Protein AF-A0A0D2Q138-F1 (afdb_monomer_lite)

Sequence (92 aa):
RLAQHQPTQYPTLEELSIGMIKFKAFDLGCHQIARRVWKDYYAKVRREKISERMKYLQDLVPGCNKITDKAGMLNEIINYVQSLQRQVEVKK

Structure (mmCIF, N/CA/C/O backbone):
data_AF-A0A0D2Q138-F1
#
_entry.id   AF-A0A0D2Q138-F1
#
loop_
_atom_site.group_PDB
_atom_site.id
_atom_site.type_symbol
_atom_site.label_atom_id
_atom_site.label_alt_id
_atom_site.label_comp_id
_atom_site.label_asym_id
_atom_site.label_entity_id
_atom_site.label_seq_id
_atom_site.pdbx_PDB_ins_code
_atom_site.Cartn_x
_atom_site.Cartn_y
_atom_site.Cartn_z
_atom_s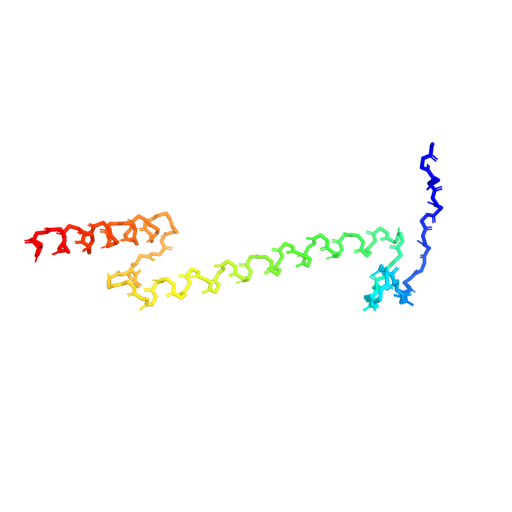ite.occupancy
_atom_site.B_iso_or_equiv
_atom_site.auth_seq_id
_atom_site.auth_comp_id
_atom_site.auth_asym_id
_atom_site.auth_atom_id
_atom_site.pdbx_PDB_model_num
ATOM 1 N N . ARG A 1 1 ? 19.321 -31.176 -15.936 1.00 62.62 1 ARG A N 1
ATOM 2 C CA . ARG A 1 1 ? 20.065 -29.899 -16.076 1.00 62.62 1 ARG A CA 1
ATOM 3 C C . ARG A 1 1 ? 19.129 -28.919 -16.774 1.00 62.62 1 ARG A C 1
ATOM 5 O O . ARG A 1 1 ? 18.731 -29.222 -17.888 1.00 62.62 1 ARG A O 1
ATOM 12 N N . LEU A 1 2 ? 18.682 -27.847 -16.110 1.00 58.69 2 LEU A N 1
ATOM 13 C CA . LEU A 1 2 ? 17.819 -26.839 -16.745 1.00 58.69 2 LEU A CA 1
ATOM 14 C C . LEU A 1 2 ? 18.628 -26.123 -17.837 1.00 58.69 2 LEU A C 1
ATOM 16 O O . LEU A 1 2 ? 19.772 -25.739 -17.588 1.00 58.69 2 LEU A O 1
ATOM 20 N N . ALA A 1 3 ? 18.076 -26.007 -19.044 1.00 72.00 3 ALA A N 1
ATOM 21 C CA . ALA A 1 3 ? 18.722 -25.282 -20.129 1.00 72.00 3 ALA A CA 1
ATOM 22 C C . ALA A 1 3 ? 18.696 -23.783 -19.805 1.00 72.00 3 ALA A C 1
ATOM 24 O O . ALA A 1 3 ? 17.630 -23.200 -19.619 1.00 72.00 3 ALA A O 1
ATOM 25 N N . GLN A 1 4 ? 19.870 -23.164 -19.700 1.00 67.75 4 GLN A N 1
ATOM 26 C CA . GLN A 1 4 ? 19.971 -21.718 -19.562 1.00 67.75 4 GLN A CA 1
ATOM 27 C C . GLN A 1 4 ? 19.978 -21.109 -20.964 1.00 67.75 4 GLN A C 1
ATOM 29 O O . GLN A 1 4 ? 20.952 -21.253 -21.701 1.00 67.75 4 GLN A O 1
ATOM 34 N N . HIS A 1 5 ? 18.881 -20.457 -21.338 1.00 66.00 5 HIS A N 1
ATOM 35 C CA . HIS A 1 5 ? 18.796 -19.729 -22.599 1.00 66.00 5 HIS A CA 1
ATOM 36 C C . HIS A 1 5 ? 19.575 -18.409 -22.518 1.00 66.00 5 HIS A C 1
ATOM 38 O O . HIS A 1 5 ? 19.705 -17.806 -21.449 1.00 66.00 5 HIS A O 1
ATOM 44 N N . GLN A 1 6 ? 20.113 -17.970 -23.658 1.00 69.94 6 GLN A N 1
ATOM 45 C CA . GLN A 1 6 ? 20.739 -16.655 -23.787 1.00 69.94 6 GLN A CA 1
ATOM 46 C C . GLN A 1 6 ? 19.689 -15.562 -23.526 1.00 69.94 6 GLN A C 1
ATOM 48 O O . GLN A 1 6 ? 18.596 -15.648 -24.089 1.00 69.94 6 GLN A O 1
ATOM 53 N N . PRO A 1 7 ? 19.986 -14.543 -22.700 1.00 74.44 7 PRO A N 1
ATOM 54 C CA . PRO A 1 7 ? 19.078 -13.420 -22.504 1.00 74.44 7 PRO A CA 1
ATOM 55 C C . PRO A 1 7 ? 18.771 -12.702 -23.825 1.00 74.44 7 PRO A C 1
ATOM 57 O O . PRO A 1 7 ? 19.673 -12.452 -24.626 1.00 74.44 7 PRO A O 1
ATOM 60 N N . THR A 1 8 ? 17.514 -12.319 -24.020 1.00 73.19 8 THR A N 1
ATOM 61 C CA . THR A 1 8 ? 17.046 -11.485 -25.139 1.00 73.19 8 THR A CA 1
ATOM 62 C C . THR A 1 8 ? 17.774 -10.134 -25.152 1.00 73.19 8 THR A C 1
ATOM 64 O O . THR A 1 8 ? 18.075 -9.567 -24.105 1.00 73.19 8 THR A O 1
ATOM 67 N N . GLN A 1 9 ? 18.108 -9.588 -26.325 1.00 69.44 9 GLN A N 1
ATOM 68 C CA . GLN A 1 9 ? 18.853 -8.316 -26.422 1.00 69.44 9 GLN A CA 1
ATOM 69 C C . GLN A 1 9 ? 17.955 -7.086 -26.610 1.00 69.44 9 GLN A C 1
ATOM 71 O O . GLN A 1 9 ? 18.344 -5.978 -26.236 1.00 69.44 9 GLN A O 1
ATOM 76 N N . TYR A 1 10 ? 16.749 -7.285 -27.136 1.00 72.50 10 TYR A N 1
ATOM 77 C CA . TYR A 1 10 ? 15.787 -6.237 -27.469 1.00 72.50 10 TYR A CA 1
ATOM 78 C C . TYR A 1 10 ? 14.459 -6.498 -26.753 1.00 72.50 10 TYR A C 1
ATOM 80 O O . TYR A 1 10 ? 14.190 -7.654 -26.424 1.00 72.50 10 TYR A O 1
ATOM 88 N N . PRO A 1 11 ? 13.630 -5.464 -26.516 1.00 73.69 11 PRO A N 1
ATOM 89 C CA . PRO A 1 11 ? 12.281 -5.667 -26.015 1.00 73.69 11 PRO A CA 1
ATOM 90 C C . P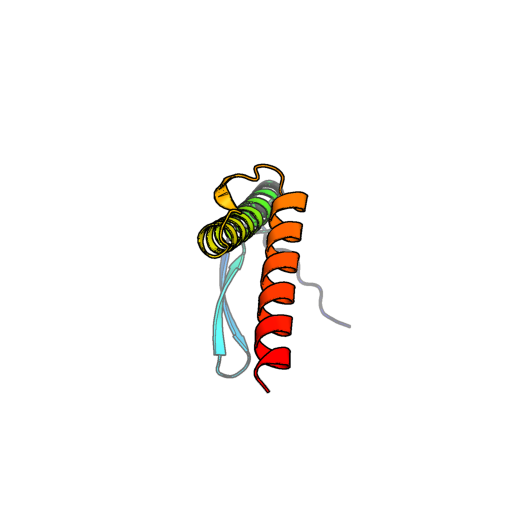RO A 1 11 ? 11.475 -6.588 -26.937 1.00 73.69 11 PRO A C 1
ATOM 92 O O . PRO A 1 11 ? 11.441 -6.370 -28.150 1.00 73.69 11 PRO A O 1
ATOM 95 N N . THR A 1 12 ? 10.810 -7.588 -26.368 1.00 78.44 12 THR A N 1
ATOM 96 C CA . THR A 1 12 ? 9.925 -8.518 -27.068 1.00 78.44 12 THR A CA 1
ATOM 97 C C . THR A 1 12 ? 8.605 -8.686 -26.315 1.00 78.44 12 THR A C 1
ATOM 99 O O . THR A 1 12 ? 8.505 -8.525 -25.098 1.00 78.44 12 THR A O 1
ATOM 102 N N . LEU A 1 13 ? 7.550 -8.987 -27.068 1.00 81.19 13 LEU A N 1
ATOM 103 C CA . LEU A 1 13 ? 6.262 -9.415 -26.540 1.00 81.19 13 LEU A CA 1
ATOM 104 C C . LEU A 1 13 ? 6.055 -10.860 -26.977 1.00 81.19 13 LEU A C 1
ATOM 106 O O . LEU A 1 13 ? 5.958 -11.123 -28.174 1.00 81.19 13 LEU A O 1
ATOM 110 N N . GLU A 1 14 ? 5.959 -11.775 -26.023 1.00 81.69 14 GLU A N 1
ATOM 111 C CA . GLU A 1 14 ? 5.743 -13.197 -26.286 1.00 81.69 14 GLU A CA 1
ATOM 112 C C . GLU A 1 14 ? 4.446 -13.668 -25.631 1.00 81.69 14 GLU A C 1
ATOM 114 O O . GLU A 1 14 ? 4.146 -13.319 -24.492 1.00 81.69 14 GLU A O 1
ATOM 119 N N . GLU A 1 15 ? 3.647 -14.461 -26.345 1.00 88.25 15 GLU A N 1
ATOM 120 C CA . GLU A 1 15 ? 2.504 -15.156 -25.753 1.00 88.25 15 GLU A CA 1
ATOM 121 C C . GLU A 1 15 ? 2.967 -16.528 -25.265 1.00 88.25 15 GLU A C 1
ATOM 123 O O . GLU A 1 15 ? 3.316 -17.409 -26.049 1.00 88.25 15 GLU A O 1
ATOM 128 N N . LEU A 1 16 ? 2.991 -16.697 -23.950 1.00 85.19 16 LEU A N 1
ATOM 129 C CA . LEU A 1 16 ? 3.379 -17.924 -23.278 1.00 85.19 16 LEU A CA 1
ATOM 130 C C . LEU A 1 16 ? 2.126 -18.689 -22.854 1.00 85.19 16 LEU A C 1
ATOM 132 O O . LEU A 1 16 ? 1.115 -18.100 -22.471 1.00 85.19 16 LEU A O 1
ATOM 136 N N . SER A 1 17 ? 2.186 -20.017 -22.927 1.00 91.06 17 SER A N 1
ATOM 137 C CA . SER A 1 17 ? 1.082 -20.894 -22.530 1.00 91.06 17 SER A CA 1
ATOM 138 C C . SER A 1 17 ? 1.538 -21.863 -21.442 1.00 91.06 17 SER A C 1
ATOM 140 O O . SER A 1 17 ? 2.530 -22.566 -21.619 1.00 91.06 17 SER A O 1
ATOM 142 N N . ILE A 1 18 ? 0.809 -21.923 -20.326 1.00 90.12 18 ILE A N 1
ATOM 143 C CA . ILE A 1 18 ? 0.945 -22.979 -19.312 1.00 90.12 18 ILE A CA 1
ATOM 144 C C . ILE A 1 18 ? -0.364 -23.770 -19.330 1.00 90.12 18 ILE A C 1
ATOM 146 O O . ILE A 1 18 ? -1.395 -23.319 -18.827 1.00 90.12 18 ILE A O 1
ATOM 150 N N . GLY A 1 19 ? -0.341 -24.940 -19.973 1.00 91.81 19 GLY A N 1
ATOM 151 C CA . GLY A 1 19 ? -1.560 -25.694 -20.268 1.00 91.81 19 GLY A CA 1
ATOM 152 C C . GLY A 1 19 ? -2.504 -24.893 -21.172 1.00 91.81 19 GLY A C 1
ATOM 153 O O . GLY A 1 19 ? -2.092 -24.404 -22.220 1.00 91.81 19 GLY A O 1
ATOM 154 N N . MET A 1 20 ? -3.766 -24.739 -20.758 1.00 90.69 20 MET A N 1
ATOM 155 C CA . MET A 1 20 ? -4.783 -23.960 -21.488 1.00 90.69 20 MET A CA 1
ATOM 156 C C . MET A 1 20 ? -4.722 -22.447 -21.213 1.00 90.69 20 MET A C 1
ATOM 158 O O . MET A 1 20 ? -5.455 -21.681 -21.836 1.00 90.69 20 MET A O 1
ATOM 162 N N . ILE A 1 21 ? -3.879 -22.002 -20.276 1.00 89.19 21 ILE A N 1
ATOM 163 C CA . ILE A 1 21 ? -3.784 -20.592 -19.890 1.00 89.19 21 ILE A CA 1
ATOM 164 C C . ILE A 1 21 ? -2.733 -19.912 -20.758 1.00 89.19 21 ILE A C 1
ATOM 166 O O . ILE A 1 21 ? -1.559 -20.274 -20.703 1.00 89.19 21 ILE A O 1
ATOM 170 N N . LYS A 1 22 ? -3.156 -18.894 -21.508 1.00 93.19 22 LYS A N 1
ATOM 171 C CA . LYS A 1 22 ? -2.287 -18.035 -22.316 1.00 93.19 22 LYS A CA 1
ATOM 172 C C . LYS A 1 22 ? -2.053 -16.710 -21.603 1.00 93.19 22 LYS A C 1
ATOM 174 O O . LYS A 1 22 ? -3.004 -16.084 -21.135 1.00 93.19 22 LYS A O 1
ATOM 179 N N . PHE A 1 23 ? -0.807 -16.266 -21.535 1.00 93.12 23 PHE A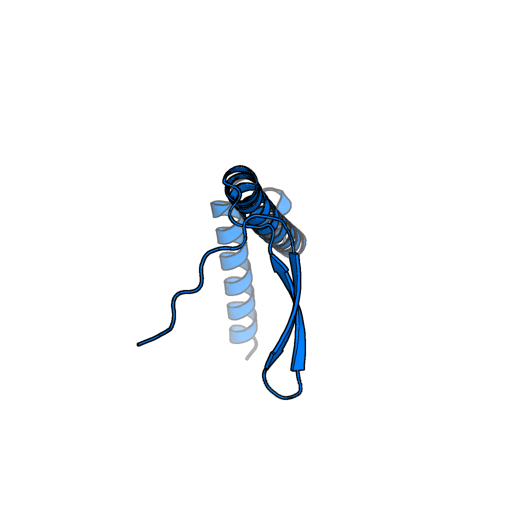 N 1
ATOM 180 C CA . PHE A 1 23 ? -0.435 -14.965 -20.994 1.00 93.12 23 PHE A CA 1
ATOM 181 C C . PHE A 1 23 ? 0.581 -14.287 -21.899 1.00 93.12 23 PHE A C 1
ATOM 183 O O . PHE A 1 23 ? 1.440 -14.924 -22.495 1.00 93.12 23 PHE A O 1
ATOM 190 N N . LYS A 1 24 ? 0.490 -12.964 -21.985 1.00 89.44 24 LYS A N 1
ATOM 191 C CA . LYS A 1 24 ? 1.460 -12.147 -22.707 1.00 89.44 24 LYS A CA 1
ATOM 192 C C . LYS A 1 24 ? 2.573 -11.732 -21.752 1.00 89.44 24 LYS A C 1
ATOM 194 O O . LYS A 1 24 ? 2.315 -11.043 -20.766 1.00 89.44 24 LYS A O 1
ATOM 199 N N . ALA A 1 25 ? 3.792 -12.158 -22.038 1.00 83.25 25 ALA A N 1
ATOM 200 C CA . ALA A 1 25 ? 5.003 -11.720 -21.372 1.00 83.25 25 ALA A CA 1
ATOM 201 C C . ALA A 1 25 ? 5.640 -10.583 -22.178 1.00 83.25 25 ALA A C 1
ATOM 203 O O . ALA A 1 25 ? 6.004 -10.753 -23.338 1.00 83.25 25 ALA A O 1
ATOM 204 N N . PHE A 1 26 ? 5.762 -9.415 -21.554 1.00 79.69 26 PHE A N 1
ATOM 205 C CA . PHE A 1 26 ? 6.573 -8.319 -22.072 1.00 79.69 26 PHE A CA 1
ATOM 206 C C . PHE A 1 26 ? 7.969 -8.435 -21.469 1.00 79.69 26 PHE A C 1
ATOM 208 O O . PHE A 1 26 ? 8.164 -8.145 -20.286 1.00 79.69 26 PHE A O 1
ATOM 215 N N . ASP A 1 27 ? 8.926 -8.865 -22.278 1.00 75.50 27 ASP A N 1
ATOM 216 C CA . ASP A 1 27 ? 10.339 -8.815 -21.941 1.00 75.50 27 ASP A CA 1
ATOM 217 C C . ASP A 1 27 ? 10.911 -7.505 -22.490 1.00 75.50 27 ASP A C 1
ATOM 219 O O . ASP A 1 27 ? 10.731 -7.166 -23.652 1.00 75.50 27 ASP A O 1
ATOM 223 N N . LEU A 1 28 ? 11.587 -6.718 -21.661 1.00 74.38 28 LEU A N 1
ATOM 224 C CA . LEU A 1 28 ? 12.211 -5.465 -22.105 1.00 74.38 28 LEU A CA 1
ATOM 225 C C . LEU A 1 28 ? 13.646 -5.682 -22.617 1.00 74.38 28 LEU A C 1
ATOM 227 O O . LEU A 1 28 ? 14.352 -4.714 -22.914 1.00 74.38 28 LEU A O 1
ATOM 231 N N . GLY A 1 29 ? 14.077 -6.940 -22.718 1.00 71.50 29 GLY A N 1
ATOM 232 C CA . GLY A 1 29 ? 15.425 -7.323 -23.096 1.00 71.50 29 GLY A CA 1
ATOM 233 C C . GLY A 1 29 ? 16.434 -7.156 -21.956 1.00 71.50 29 GLY A C 1
ATOM 234 O O . GLY A 1 29 ? 16.207 -6.512 -20.928 1.00 71.50 29 GLY A O 1
ATOM 235 N N . CYS A 1 30 ? 17.634 -7.690 -22.161 1.00 68.38 30 CYS A N 1
ATOM 236 C CA . CYS A 1 30 ? 18.774 -7.666 -21.241 1.00 68.38 30 CYS A CA 1
ATOM 237 C C . CYS A 1 30 ? 19.464 -6.281 -21.154 1.00 68.38 30 CYS A C 1
ATOM 239 O O . CYS A 1 30 ? 20.606 -6.163 -20.694 1.00 68.38 30 CYS A O 1
ATOM 241 N N . HIS A 1 31 ? 18.789 -5.201 -21.557 1.00 74.38 31 HIS A N 1
ATOM 242 C CA . HIS A 1 31 ? 19.354 -3.855 -21.569 1.00 74.38 31 HIS A CA 1
ATOM 243 C C . HIS A 1 31 ? 19.538 -3.332 -20.130 1.00 74.38 31 HIS A C 1
ATOM 245 O O . HIS A 1 31 ? 18.602 -3.294 -19.329 1.00 74.38 31 HIS A O 1
ATOM 251 N N . GLN A 1 32 ? 20.757 -2.914 -19.766 1.00 71.12 32 GLN A N 1
ATOM 252 C CA . GLN A 1 32 ? 21.069 -2.435 -18.407 1.00 71.12 32 GLN A CA 1
ATOM 253 C C . GLN A 1 32 ? 20.183 -1.251 -17.979 1.00 71.12 32 GLN A C 1
ATOM 255 O O . GLN A 1 32 ? 19.791 -1.162 -16.816 1.00 71.12 32 GLN A O 1
ATOM 260 N N . ILE A 1 33 ? 19.821 -0.388 -18.932 1.00 76.06 33 ILE A N 1
ATOM 261 C CA . ILE A 1 33 ? 18.891 0.733 -18.744 1.00 76.06 33 ILE A CA 1
ATOM 262 C C . ILE A 1 33 ? 17.488 0.224 -18.402 1.00 76.06 33 ILE A C 1
ATOM 264 O O . ILE A 1 33 ? 16.942 0.652 -17.391 1.00 76.06 33 ILE A O 1
ATOM 268 N N . ALA A 1 34 ? 16.936 -0.736 -19.155 1.00 75.69 34 ALA A N 1
ATOM 269 C CA . ALA A 1 34 ? 15.627 -1.323 -18.857 1.00 75.69 34 ALA A CA 1
ATOM 270 C C . ALA A 1 34 ? 15.597 -1.955 -17.455 1.00 75.69 34 ALA A C 1
ATOM 272 O O . ALA A 1 34 ? 14.672 -1.707 -16.684 1.00 75.69 34 ALA A O 1
ATOM 273 N N . ARG A 1 35 ? 16.657 -2.677 -17.059 1.00 76.50 35 ARG A N 1
ATOM 274 C CA . ARG A 1 35 ? 16.778 -3.225 -15.694 1.00 76.50 35 ARG A CA 1
ATOM 275 C C . ARG A 1 35 ? 16.879 -2.153 -14.611 1.00 76.50 35 ARG A C 1
ATOM 277 O O . ARG A 1 35 ? 16.330 -2.346 -13.528 1.00 76.50 35 ARG A O 1
ATOM 284 N N . 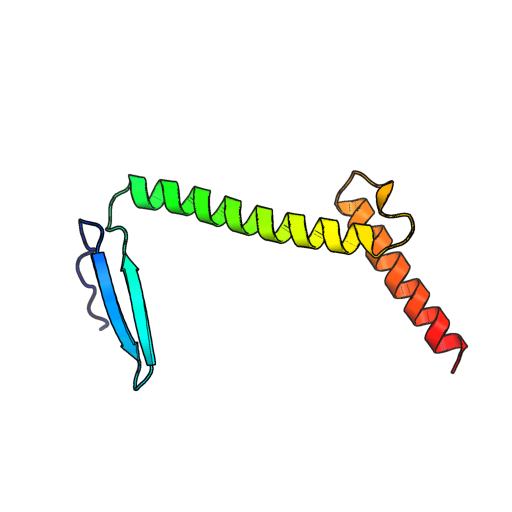ARG A 1 36 ? 17.581 -1.046 -14.866 1.00 82.06 36 ARG A N 1
ATOM 285 C CA . ARG A 1 36 ? 17.663 0.088 -13.930 1.00 82.06 36 ARG A CA 1
ATOM 286 C C . ARG A 1 36 ? 16.293 0.750 -13.772 1.00 82.06 36 ARG A C 1
ATOM 288 O O . ARG A 1 36 ? 15.798 0.842 -12.655 1.00 82.06 36 ARG A O 1
ATOM 295 N N . VAL A 1 37 ? 15.655 1.099 -14.886 1.00 84.38 37 VAL A N 1
ATOM 296 C CA . VAL A 1 37 ? 14.331 1.735 -14.909 1.00 84.38 37 VAL A CA 1
ATOM 297 C C . VAL A 1 37 ? 13.280 0.843 -14.251 1.00 84.38 37 VAL A C 1
ATOM 299 O O . VAL A 1 37 ? 12.479 1.329 -13.458 1.00 84.38 37 VAL A O 1
ATOM 302 N N . TRP A 1 38 ? 13.310 -0.470 -14.501 1.00 84.12 38 TRP A N 1
ATOM 303 C CA . TRP A 1 38 ? 12.378 -1.409 -13.878 1.00 84.12 38 TRP A CA 1
ATOM 304 C C . TRP A 1 38 ? 12.523 -1.468 -12.353 1.00 84.12 38 TRP A C 1
ATOM 306 O O . TRP A 1 38 ? 11.517 -1.514 -11.643 1.00 84.12 38 TRP A O 1
ATOM 316 N N . LYS A 1 39 ? 13.756 -1.427 -11.827 1.00 85.19 39 LYS A N 1
ATOM 317 C CA . LYS A 1 39 ? 13.991 -1.389 -10.372 1.00 85.19 39 LYS A CA 1
ATOM 318 C C . LYS A 1 39 ? 13.340 -0.159 -9.737 1.00 85.19 39 LYS A C 1
ATOM 320 O O . LYS A 1 39 ? 12.668 -0.294 -8.712 1.00 85.19 39 LYS A O 1
ATOM 325 N N . ASP A 1 40 ? 13.486 1.003 -10.366 1.00 89.31 40 ASP A N 1
ATOM 326 C CA . ASP A 1 40 ? 12.916 2.256 -9.865 1.00 89.31 40 ASP A CA 1
ATOM 327 C C . ASP A 1 40 ? 11.390 2.283 -10.008 1.00 89.31 40 ASP A C 1
ATOM 329 O O . ASP A 1 40 ? 10.681 2.636 -9.059 1.00 89.31 40 ASP A O 1
ATOM 333 N N . TYR A 1 41 ? 10.875 1.830 -11.156 1.00 89.88 41 TYR A N 1
ATOM 334 C CA . TYR A 1 41 ? 9.443 1.718 -11.433 1.00 89.88 41 TYR A CA 1
ATOM 335 C C . TYR A 1 41 ? 8.743 0.808 -10.423 1.00 89.88 41 TYR A C 1
ATOM 337 O O . TYR A 1 41 ? 7.793 1.229 -9.762 1.00 89.88 41 TYR A O 1
ATOM 345 N N . TYR A 1 42 ? 9.241 -0.414 -10.231 1.00 89.38 42 TYR A N 1
ATOM 346 C CA . TYR A 1 42 ? 8.636 -1.365 -9.302 1.00 89.38 42 TYR A CA 1
ATOM 347 C C . TYR A 1 42 ? 8.650 -0.842 -7.860 1.00 89.38 42 TYR A C 1
ATOM 349 O O . TYR A 1 42 ? 7.660 -0.962 -7.133 1.00 89.38 42 TYR A O 1
ATOM 357 N N . ALA A 1 43 ? 9.756 -0.222 -7.434 1.00 94.25 43 ALA A N 1
ATOM 358 C CA . ALA A 1 43 ? 9.841 0.386 -6.113 1.00 94.25 43 ALA A CA 1
ATOM 359 C C . ALA A 1 43 ? 8.838 1.540 -5.944 1.00 94.25 43 ALA A C 1
ATOM 361 O O . ALA A 1 43 ? 8.217 1.650 -4.885 1.00 94.25 43 ALA A O 1
ATOM 362 N N . LYS A 1 44 ? 8.649 2.366 -6.980 1.00 96.25 44 LYS A N 1
ATOM 363 C CA . LYS A 1 44 ? 7.659 3.449 -7.001 1.00 96.25 44 LYS A CA 1
ATOM 364 C C . LYS A 1 44 ? 6.232 2.905 -6.895 1.00 96.25 44 LYS A C 1
ATOM 366 O O . LYS A 1 44 ? 5.546 3.264 -5.944 1.00 96.25 44 LYS A O 1
ATOM 371 N N . VAL A 1 45 ? 5.844 1.971 -7.764 1.00 96.12 45 VAL A N 1
ATOM 372 C CA . VAL A 1 45 ? 4.497 1.368 -7.770 1.00 96.12 45 VAL A CA 1
ATOM 373 C C . VAL A 1 45 ? 4.173 0.702 -6.431 1.00 96.12 45 VAL A C 1
ATOM 375 O O . VAL A 1 45 ? 3.079 0.867 -5.891 1.00 96.12 45 VAL A O 1
ATOM 378 N N . ARG A 1 46 ? 5.132 -0.020 -5.831 1.00 97.56 46 ARG A N 1
ATOM 379 C CA . ARG A 1 46 ? 4.929 -0.597 -4.493 1.00 97.56 46 ARG A CA 1
ATOM 380 C C . ARG A 1 46 ? 4.721 0.470 -3.422 1.00 97.56 46 ARG A C 1
ATOM 382 O O . ARG A 1 46 ? 3.853 0.293 -2.571 1.00 97.56 46 ARG A O 1
ATOM 389 N N . ARG A 1 47 ? 5.511 1.550 -3.440 1.00 97.75 47 ARG A N 1
ATOM 390 C CA . ARG A 1 47 ? 5.357 2.654 -2.481 1.00 97.75 47 ARG A CA 1
ATOM 391 C C . ARG A 1 47 ? 4.016 3.360 -2.651 1.00 97.75 47 ARG A C 1
ATOM 393 O O . ARG A 1 47 ? 3.383 3.633 -1.642 1.00 97.75 47 ARG A O 1
ATOM 400 N N . GLU A 1 48 ? 3.572 3.600 -3.880 1.00 97.81 48 GLU A N 1
ATOM 401 C CA . GLU A 1 48 ? 2.268 4.213 -4.174 1.00 97.81 48 GLU A CA 1
ATOM 402 C C . GLU A 1 48 ? 1.122 3.372 -3.607 1.00 97.81 48 GLU A C 1
ATOM 404 O O . GLU A 1 48 ? 0.334 3.875 -2.809 1.00 97.81 48 GLU A O 1
ATOM 409 N N . LYS A 1 49 ? 1.119 2.061 -3.875 1.00 97.44 49 LYS A N 1
ATOM 410 C CA . LYS A 1 49 ? 0.112 1.138 -3.329 1.00 97.44 49 LYS A CA 1
ATOM 411 C C . LYS A 1 49 ? 0.103 1.090 -1.796 1.00 97.44 49 LYS A C 1
ATOM 413 O O . LYS A 1 49 ? -0.954 0.950 -1.182 1.00 97.44 49 LYS A O 1
ATOM 418 N N . ILE A 1 50 ? 1.275 1.166 -1.158 1.00 96.81 50 ILE A N 1
ATOM 419 C CA . ILE A 1 50 ? 1.373 1.240 0.309 1.00 96.81 50 ILE A CA 1
ATOM 420 C C . ILE A 1 50 ? 0.804 2.571 0.808 1.00 96.81 50 ILE A C 1
ATOM 422 O O . ILE A 1 50 ? 0.024 2.570 1.754 1.00 96.81 50 ILE A O 1
ATOM 426 N N . SER A 1 51 ? 1.153 3.689 0.171 1.00 95.25 51 SER A N 1
ATOM 427 C CA . SER A 1 51 ? 0.661 5.018 0.543 1.00 95.25 51 SER A CA 1
ATOM 428 C C . SER A 1 51 ? -0.859 5.132 0.426 1.00 95.25 51 SER A C 1
ATOM 430 O O . SER A 1 51 ? -1.488 5.683 1.324 1.00 95.25 51 SER A O 1
ATOM 432 N N . GLU A 1 52 ? -1.461 4.562 -0.619 1.00 96.94 52 GLU A N 1
ATOM 433 C CA . GLU A 1 52 ? -2.922 4.506 -0.771 1.00 96.94 52 GLU A CA 1
ATOM 434 C C . GLU A 1 52 ? -3.585 3.740 0.376 1.00 96.94 52 GLU A C 1
ATOM 436 O O . GLU A 1 52 ? -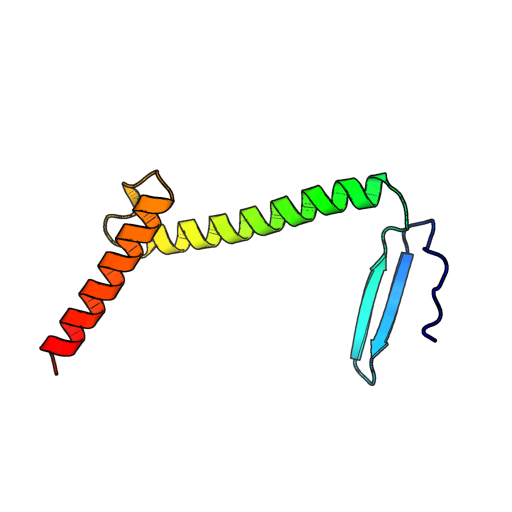4.545 4.222 0.974 1.00 96.94 52 GLU A O 1
ATOM 441 N N . ARG A 1 53 ? -3.040 2.572 0.739 1.00 95.75 53 ARG A N 1
ATOM 442 C CA . ARG A 1 53 ? -3.547 1.780 1.870 1.00 95.75 53 ARG A CA 1
ATOM 443 C C . ARG A 1 53 ? -3.384 2.503 3.205 1.00 95.75 53 ARG A C 1
ATOM 445 O O . ARG A 1 53 ? -4.284 2.431 4.031 1.00 95.75 53 ARG A O 1
ATOM 452 N N . MET A 1 54 ? -2.266 3.199 3.410 1.00 94.31 54 MET A N 1
ATOM 453 C CA . MET A 1 54 ? -2.043 4.009 4.612 1.00 94.31 54 MET A CA 1
ATOM 454 C C . MET A 1 54 ? -3.070 5.137 4.717 1.00 94.31 54 MET A C 1
ATOM 456 O O . MET A 1 54 ? -3.657 5.318 5.777 1.00 94.31 54 MET A O 1
ATOM 460 N N . LYS A 1 55 ? -3.339 5.842 3.610 1.00 92.75 55 LYS A N 1
ATOM 461 C CA . LYS A 1 55 ? -4.354 6.899 3.569 1.00 92.75 55 LYS A CA 1
ATOM 462 C C . LYS A 1 55 ? -5.749 6.353 3.872 1.00 92.75 55 LYS A C 1
ATOM 464 O O . LYS A 1 55 ? -6.448 6.900 4.711 1.00 92.75 55 LYS A O 1
ATOM 469 N N . TYR A 1 56 ? -6.108 5.227 3.259 1.00 94.56 56 TYR A N 1
ATOM 470 C CA . TYR A 1 56 ? -7.386 4.572 3.528 1.00 94.56 56 TYR A CA 1
ATOM 471 C C . TYR A 1 56 ? -7.551 4.192 5.008 1.00 94.56 56 TYR A C 1
ATOM 473 O O . TYR A 1 56 ? -8.604 4.421 5.593 1.00 94.56 56 TYR A O 1
ATOM 481 N N . LEU A 1 57 ? -6.509 3.641 5.640 1.00 92.88 57 LEU A N 1
ATOM 482 C CA . LEU A 1 57 ? -6.539 3.334 7.074 1.00 92.88 57 LEU A CA 1
ATOM 483 C C . LEU A 1 57 ? -6.682 4.593 7.936 1.00 92.88 57 LEU A C 1
ATOM 485 O O . LEU A 1 57 ? -7.425 4.573 8.915 1.00 92.88 57 LEU A O 1
ATOM 489 N N . GLN A 1 58 ? -5.990 5.671 7.566 1.00 91.69 58 GLN A N 1
ATOM 490 C CA . GLN A 1 58 ? -6.070 6.951 8.260 1.00 91.69 58 GLN A CA 1
ATOM 491 C C . GLN A 1 58 ? -7.501 7.510 8.237 1.00 91.69 58 GLN A C 1
ATOM 493 O O . GLN A 1 58 ? -8.014 7.895 9.285 1.00 91.69 58 GLN A O 1
ATOM 498 N N . ASP A 1 59 ? -8.166 7.457 7.080 1.00 92.31 59 ASP A N 1
ATOM 499 C CA . ASP A 1 59 ? -9.537 7.950 6.902 1.00 92.31 59 ASP A CA 1
ATOM 500 C C . ASP A 1 59 ? -10.580 7.128 7.691 1.00 92.31 59 ASP A C 1
ATOM 502 O O . ASP A 1 59 ? -11.630 7.652 8.068 1.00 92.31 59 ASP A O 1
ATOM 506 N N . LEU A 1 60 ? -10.305 5.845 7.960 1.00 93.62 60 LEU A N 1
ATOM 507 C CA . LEU A 1 60 ? -11.208 4.958 8.705 1.00 93.62 60 LEU A CA 1
ATOM 508 C C . LEU A 1 60 ? -11.126 5.114 10.228 1.00 93.62 60 LEU A C 1
ATOM 510 O O . LEU A 1 60 ? -12.103 4.817 10.919 1.00 93.62 60 LEU A O 1
ATOM 514 N N . VAL A 1 61 ? -9.968 5.502 10.766 1.00 93.06 61 VAL A N 1
ATOM 515 C CA . VAL A 1 61 ? -9.725 5.485 12.214 1.00 93.06 61 VAL A CA 1
ATOM 516 C C . VAL A 1 61 ? -9.917 6.883 12.814 1.00 93.06 61 VAL A C 1
ATOM 518 O O . VAL A 1 61 ? -9.189 7.816 12.460 1.00 93.06 61 VAL A O 1
ATOM 521 N N . PRO A 1 62 ? -10.850 7.059 13.771 1.00 92.19 62 PRO A N 1
ATOM 522 C CA . PRO A 1 62 ? -11.060 8.343 14.430 1.00 92.19 62 PRO A CA 1
ATOM 523 C C . PRO A 1 62 ? -9.768 8.885 15.053 1.00 92.19 62 PRO A C 1
ATOM 525 O O . PRO A 1 62 ? -9.062 8.177 15.763 1.00 92.19 62 PRO A O 1
ATOM 528 N N . GLY A 1 63 ? -9.455 10.157 14.799 1.00 85.25 63 GLY A N 1
ATOM 529 C CA . GLY A 1 63 ? -8.271 10.823 15.360 1.00 85.25 63 GLY A CA 1
ATOM 530 C C . GLY A 1 63 ? -6.951 10.557 14.622 1.00 85.25 63 GLY A C 1
ATOM 531 O O . GLY A 1 63 ? -6.007 11.325 14.809 1.00 85.25 63 GLY A O 1
ATOM 532 N N . CYS A 1 64 ? -6.898 9.576 13.715 1.00 91.00 64 CYS A N 1
ATOM 533 C CA . CYS A 1 64 ? -5.686 9.202 12.975 1.00 91.00 64 CYS A CA 1
ATOM 534 C C . CYS A 1 64 ? -5.195 10.309 12.014 1.00 91.00 64 CYS A C 1
ATOM 536 O O . CYS A 1 64 ? -3.998 10.469 11.774 1.00 91.00 64 CYS A O 1
ATOM 538 N N . ASN A 1 65 ? -6.108 11.161 11.534 1.00 86.56 65 ASN A N 1
ATOM 539 C CA . ASN A 1 65 ? -5.824 12.305 10.649 1.00 86.56 65 ASN A CA 1
ATOM 540 C C . ASN A 1 65 ? -4.853 13.338 11.248 1.00 86.56 65 ASN A C 1
ATOM 542 O O . ASN A 1 65 ? -4.274 14.138 10.518 1.00 86.56 65 ASN A O 1
ATOM 546 N N . LYS A 1 66 ? -4.691 13.352 12.578 1.00 84.88 66 LYS A N 1
ATOM 547 C CA . LYS A 1 66 ? -3.832 14.310 13.291 1.00 84.88 66 LYS A CA 1
ATOM 548 C C . LYS A 1 66 ? -2.388 13.825 13.440 1.00 84.88 66 LYS A C 1
ATOM 550 O O . LYS A 1 66 ? -1.537 14.600 13.868 1.00 84.88 66 LYS A O 1
ATOM 555 N N . ILE A 1 67 ? -2.114 12.564 13.103 1.00 85.81 67 ILE A N 1
ATOM 556 C CA . ILE A 1 67 ? -0.802 11.945 13.279 1.00 85.81 67 ILE A CA 1
ATOM 557 C C . ILE A 1 67 ? -0.076 11.921 11.942 1.00 85.81 67 ILE A C 1
ATOM 559 O O . ILE A 1 67 ? -0.534 11.330 10.965 1.00 85.81 67 ILE A O 1
ATOM 563 N N . THR A 1 68 ? 1.062 12.603 11.905 1.00 84.50 68 THR A N 1
ATOM 564 C CA . THR A 1 68 ? 1.881 12.767 10.700 1.00 84.50 68 THR A CA 1
ATOM 565 C C . THR A 1 68 ? 2.975 11.710 10.595 1.00 84.50 68 THR A C 1
ATOM 567 O O . THR A 1 68 ? 3.441 11.411 9.492 1.00 84.50 68 THR A O 1
ATOM 570 N N . ASP A 1 69 ? 3.381 11.116 11.718 1.00 92.88 69 ASP A N 1
ATOM 571 C CA . ASP A 1 69 ? 4.382 10.063 11.746 1.00 92.88 69 ASP A CA 1
ATOM 572 C C . ASP A 1 69 ? 3.745 8.686 11.471 1.00 92.88 69 ASP A C 1
ATOM 574 O O . ASP A 1 69 ? 2.667 8.339 11.954 1.00 92.88 69 ASP A O 1
ATOM 578 N N . LYS A 1 70 ? 4.408 7.874 10.643 1.00 91.88 70 LYS A N 1
ATOM 579 C CA . LYS A 1 70 ? 3.838 6.597 10.185 1.00 91.88 70 LYS A CA 1
ATOM 580 C C . LYS A 1 70 ? 3.724 5.560 11.303 1.00 91.88 70 LYS A C 1
ATOM 582 O O . LYS A 1 70 ? 2.839 4.713 11.237 1.00 91.88 70 LYS A O 1
ATOM 587 N N . ALA A 1 71 ? 4.627 5.589 12.282 1.00 93.94 71 ALA A N 1
ATOM 588 C CA . ALA A 1 71 ? 4.643 4.608 13.362 1.00 93.94 71 ALA A CA 1
ATOM 589 C C . ALA A 1 71 ? 3.498 4.874 14.348 1.00 93.94 71 ALA A C 1
ATOM 591 O O . ALA A 1 71 ? 2.746 3.957 14.667 1.00 93.94 71 ALA A O 1
ATOM 592 N N . GLY A 1 72 ? 3.310 6.131 14.741 1.00 93.00 72 GLY A N 1
ATOM 593 C CA . GLY A 1 72 ? 2.203 6.613 15.553 1.00 93.00 72 GLY A CA 1
ATOM 594 C C . GLY A 1 72 ? 0.858 6.376 14.880 1.00 93.00 72 GLY A C 1
ATOM 595 O O . GLY A 1 72 ? -0.057 5.882 15.531 1.00 93.00 72 GLY A O 1
ATOM 596 N N . MET A 1 73 ? 0.749 6.615 13.565 1.00 93.88 73 MET A N 1
ATOM 597 C CA . MET A 1 73 ? -0.469 6.308 12.804 1.00 93.88 73 MET A CA 1
ATOM 598 C C . MET A 1 73 ? -0.853 4.828 12.949 1.00 93.88 73 MET A C 1
ATOM 600 O O . MET A 1 73 ? -1.990 4.507 13.289 1.00 93.88 73 MET A O 1
ATOM 604 N N . LEU A 1 74 ? 0.107 3.922 12.732 1.00 95.06 74 LEU A N 1
ATOM 605 C CA . LEU A 1 74 ? -0.110 2.480 12.869 1.00 95.06 74 LEU A CA 1
ATOM 606 C C . LEU A 1 74 ? -0.404 2.071 14.316 1.00 95.06 74 LEU A C 1
ATOM 608 O O . LEU A 1 74 ? -1.251 1.207 14.536 1.00 95.06 74 LEU A O 1
ATOM 612 N N . ASN A 1 75 ? 0.249 2.698 15.293 1.00 94.81 75 ASN A N 1
ATOM 613 C CA . ASN A 1 75 ? -0.003 2.451 16.709 1.00 94.81 75 ASN A CA 1
ATOM 614 C C . ASN A 1 75 ? -1.438 2.827 17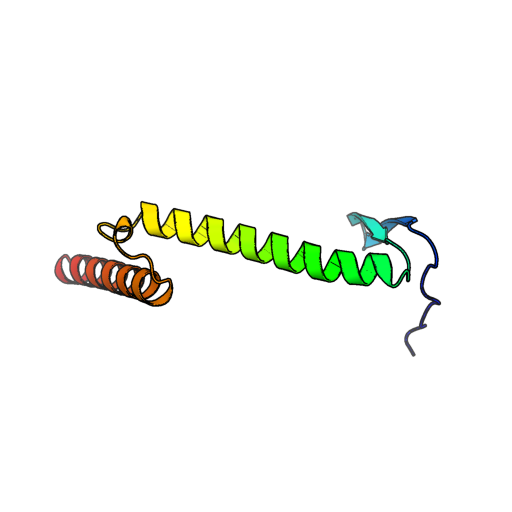.103 1.00 94.81 75 ASN A C 1
ATOM 616 O O . ASN A 1 75 ? -2.120 2.033 17.746 1.00 94.81 75 ASN A O 1
ATOM 620 N N . GLU A 1 76 ? -1.935 3.981 16.654 1.00 94.38 76 GLU A N 1
ATOM 621 C CA . GLU A 1 76 ? -3.327 4.371 16.897 1.00 94.38 76 GLU A CA 1
ATOM 622 C C . GLU A 1 76 ? -4.328 3.441 16.222 1.00 94.38 76 GLU A C 1
ATOM 624 O O . GLU A 1 76 ? -5.346 3.093 16.819 1.00 94.38 76 GLU A O 1
ATOM 629 N N . ILE A 1 77 ? -4.029 2.971 15.010 1.00 94.56 77 ILE A N 1
ATOM 630 C CA . ILE A 1 77 ? -4.864 1.971 14.338 1.00 94.56 77 ILE A CA 1
ATOM 631 C C . ILE A 1 77 ? -4.936 0.685 15.179 1.00 94.56 77 ILE A C 1
ATOM 633 O O . ILE A 1 77 ? -6.025 0.145 15.385 1.00 94.56 77 ILE A O 1
ATOM 637 N N . ILE A 1 78 ? -3.800 0.209 15.703 1.00 95.81 78 ILE A N 1
ATOM 638 C CA . ILE A 1 78 ? -3.747 -0.974 16.577 1.00 95.81 78 ILE A CA 1
ATOM 639 C C . ILE A 1 78 ? -4.571 -0.739 17.850 1.00 95.81 78 ILE A C 1
ATOM 641 O O . ILE A 1 78 ? -5.406 -1.579 18.199 1.00 95.81 78 ILE A O 1
ATOM 645 N N . ASN A 1 79 ? -4.398 0.411 18.504 1.00 95.44 79 ASN A N 1
ATOM 646 C CA . ASN A 1 79 ? -5.140 0.777 19.712 1.00 95.44 79 ASN A CA 1
ATOM 647 C C . ASN A 1 79 ? -6.651 0.812 19.460 1.00 95.44 79 ASN A C 1
ATOM 649 O O . ASN A 1 79 ? -7.431 0.288 20.262 1.00 95.44 79 ASN A O 1
ATOM 653 N N . TYR A 1 80 ? -7.067 1.389 18.330 1.00 95.75 80 TYR A N 1
ATOM 654 C CA . TYR A 1 80 ? -8.470 1.470 17.948 1.00 95.75 80 TYR A CA 1
ATOM 655 C C . TYR A 1 80 ? -9.078 0.077 17.759 1.00 95.75 80 TYR A C 1
ATOM 657 O O . TYR A 1 80 ? -10.102 -0.226 18.378 1.00 95.75 80 TYR A O 1
ATOM 665 N N . VAL A 1 81 ? -8.416 -0.810 17.007 1.00 96.06 81 VAL A N 1
ATOM 666 C CA . VAL A 1 81 ? -8.875 -2.197 16.797 1.00 96.06 81 VAL A CA 1
ATOM 667 C C . VAL A 1 81 ? -8.985 -2.957 18.121 1.00 96.06 81 VAL A C 1
ATOM 669 O O . VAL A 1 81 ? -10.015 -3.581 18.380 1.00 96.06 81 VAL A O 1
ATOM 672 N N . GLN A 1 82 ? -7.982 -2.856 18.996 1.00 96.94 82 GLN A N 1
ATOM 673 C CA . GLN A 1 82 ? -8.028 -3.482 20.321 1.00 96.94 82 GLN A CA 1
ATOM 674 C C . GLN A 1 82 ? -9.173 -2.931 21.184 1.00 96.94 82 GLN A C 1
ATOM 676 O O . GLN A 1 82 ? -9.812 -3.677 21.927 1.00 96.94 82 GLN A O 1
ATOM 681 N N . SER A 1 83 ? -9.466 -1.630 21.089 1.00 96.12 83 SER A N 1
ATOM 682 C CA . SER A 1 83 ? -10.595 -1.033 21.809 1.00 96.12 83 SER A CA 1
ATOM 683 C C . SER A 1 83 ? -11.942 -1.581 21.329 1.00 96.12 83 SER A C 1
ATOM 685 O O . SER A 1 83 ? -12.820 -1.835 22.154 1.00 96.12 83 SER A O 1
ATOM 687 N N . LEU A 1 84 ? -12.097 -1.812 20.020 1.00 95.44 84 LEU A N 1
ATOM 688 C CA . LEU A 1 84 ? -13.305 -2.399 19.441 1.00 95.44 84 LEU A CA 1
ATOM 689 C C . LEU A 1 84 ? -13.472 -3.863 19.864 1.00 95.44 84 LEU A C 1
ATOM 691 O O . LEU A 1 84 ? -14.575 -4.265 20.226 1.00 95.44 84 LEU A O 1
ATOM 695 N N . GLN A 1 85 ? -12.385 -4.641 19.884 1.00 96.25 85 GLN A N 1
ATOM 696 C CA . GLN A 1 85 ? -12.397 -6.029 20.363 1.00 96.25 85 GLN A CA 1
ATOM 697 C C . GLN A 1 85 ? -12.892 -6.119 21.814 1.00 96.25 85 GLN A C 1
ATOM 699 O O . GLN A 1 85 ? -13.843 -6.853 22.084 1.00 96.25 85 GLN A O 1
ATOM 704 N N . ARG A 1 86 ? -12.347 -5.290 22.718 1.00 96.25 86 ARG A N 1
ATOM 705 C CA . ARG A 1 86 ? -12.796 -5.226 24.122 1.00 96.25 86 ARG A CA 1
ATOM 706 C C . ARG A 1 86 ? -14.278 -4.874 24.250 1.00 96.25 86 ARG A C 1
ATOM 708 O O . ARG A 1 86 ? -14.987 -5.473 25.051 1.00 96.25 86 ARG A O 1
ATOM 715 N N . GLN A 1 87 ? -14.769 -3.919 23.457 1.00 94.31 87 GLN A N 1
ATOM 716 C CA . GLN A 1 87 ? -16.185 -3.533 23.485 1.00 94.31 87 GLN A CA 1
ATOM 717 C C . GLN A 1 87 ? -17.122 -4.673 23.074 1.00 94.31 87 GLN A C 1
ATOM 719 O O . GLN A 1 87 ? -18.237 -4.746 23.582 1.00 94.31 87 GLN A O 1
ATOM 724 N N . VAL A 1 88 ? -16.702 -5.538 22.149 1.00 93.31 88 VAL A N 1
ATOM 725 C CA . VAL A 1 88 ? -17.493 -6.704 21.732 1.00 93.31 88 VAL A CA 1
ATOM 726 C C . VAL A 1 88 ? -17.449 -7.806 22.790 1.00 93.31 88 VAL A C 1
ATOM 728 O O . VAL A 1 88 ? -18.473 -8.431 23.034 1.00 93.31 88 VAL A O 1
ATOM 731 N N . GLU A 1 89 ? -16.303 -8.031 23.434 1.00 90.62 89 GLU A N 1
ATOM 732 C CA . GLU A 1 89 ? -16.165 -9.022 24.513 1.00 90.62 89 GLU A CA 1
ATOM 733 C C . GLU A 1 89 ? -17.004 -8.674 25.742 1.00 90.62 89 GLU A C 1
ATOM 735 O O . GLU A 1 89 ? -17.665 -9.548 26.282 1.00 90.62 89 GLU A O 1
ATOM 740 N N . VAL A 1 90 ? -17.043 -7.401 26.142 1.00 82.25 90 VAL A N 1
ATOM 741 C CA . VAL A 1 90 ? -17.862 -6.937 27.279 1.00 82.25 90 VAL A CA 1
ATOM 742 C C . VAL A 1 90 ? -19.368 -6.997 26.978 1.00 82.25 90 VAL A C 1
ATOM 744 O O . VAL A 1 90 ? -20.181 -7.024 27.895 1.00 82.25 90 VAL A O 1
ATOM 747 N N . LYS A 1 91 ? -19.755 -6.993 25.695 1.00 71.62 91 LYS A N 1
ATOM 748 C CA . LYS A 1 91 ? -21.156 -7.088 25.250 1.00 71.62 91 LYS A CA 1
ATOM 749 C C . LYS A 1 91 ? -21.643 -8.532 25.054 1.00 71.62 91 LYS A C 1
ATOM 751 O O . LYS A 1 91 ? -22.799 -8.704 24.668 1.00 71.62 91 LYS A O 1
ATOM 756 N N . LYS A 1 92 ? -20.780 -9.530 25.253 1.00 60.06 92 LYS A N 1
ATOM 757 C CA . LYS A 1 92 ? -21.142 -10.954 25.283 1.00 60.06 92 LYS A CA 1
ATOM 758 C C . LYS A 1 92 ? -21.480 -11.381 26.702 1.00 60.06 92 LYS A C 1
ATOM 760 O O . LYS A 1 92 ? -22.389 -12.228 26.819 1.00 60.06 92 LYS A O 1
#

Foldseek 3Di:
DDDDDDWFAAWDWDWDDDDPDTDIDTDRTPDPVVVVVVVVVVVVVVVVVVVVVLVVLCVPQPPLVVDPDSVVSVVSSVVRVVVVVVVVVVVD

InterPro domains:
  IPR006689 Small GTPase superfamily, ARF/SAR type [PF00025] (2-45)
  IPR006689 Small GTPase superfamily, ARF/SAR type [PR00328] (7-31)
  IPR006689 Small GTPase superfamily, ARF/SAR type [PR00328] (34-59)
  IPR011598 Myc-type, basic helix-loop-helix (bHLH) domain [PS50888] (34-84)
  IPR011598 Myc-type, basic helix-loop-helix (bHLH) domain [SM00353] (40-90)
  IPR024097 Basic helix-loop-helix leucine zipper transcription factor [PTHR12565] (44-89)
  IPR027417 P-loop containing nucleoside triphosphate hydrolase [G3DSA:3.40.50.300] (1-46)
  IPR036638 Helix-loop-helix DNA-binding domain superfamily [G3DSA:4.10.280.10] (47-92)
  IPR036638 Helix-loop-helix DNA-binding domain superfamily [SSF47459] (35-90)

Organism: Gossypium raimondii (NCBI:txid29730)

Radius of gyration: 23.0 Å; chains: 1; bounding box: 42×44×55 Å

pLDDT: mean 86.44, std 10.13, range [58.69, 97.81]

Secondary structure (DSSP, 8-state):
----PPPPSS-EEEEEEETTEEEEEEE--S-HHHHHHHHHHHHHHHHHHHHHHHHHHHHHSTTGGG--SHHHHHHHHHHHHHHHHHHHHHT-